Protein AF-B8HNM3-F1 (afdb_monomer)

Organism: Cyanothece sp. (strain PCC 7425 / ATCC 29141) (NCBI:txid395961)

Secondary structure (DSSP, 8-state):
-HHHHHHHHHHHHHHHTS-----PPPPHHHHS-SPPEEP-TT-HHHHHHHHHHHHTT--S-SEEEEEE-SS-TTEEEEEEESSSS--EEEEEEGGGTEEEEEEPPPGGG-

Solvent-accessible surface area (backbone atoms only — not comparable to full-atom values): 6515 Å² total; per-residue (Å²): 115,75,73,60,55,56,53,52,51,50,50,51,55,60,56,66,69,66,76,69,77,79,77,72,83,76,50,70,52,69,43,37,40,78,71,77,41,71,67,42,98,86,41,66,67,41,52,52,54,52,49,41,39,53,76,69,66,57,71,68,58,82,45,44,35,35,24,48,32,73,88,40,93,48,31,30,45,33,40,27,16,66,81,82,76,64,62,33,21,32,43,38,31,62,86,74,63,42,75,45,71,82,39,79,62,65,79,85,71,112

Foldseek 3Di:
DVVVVVVVVVCCVVVVVPPPPPPDDDDPCLQFPDDWAWQDPPDPLSVLQVVLCVVVVPPQFPTWIWTATPPQRQWIWIWGHNPVPDTFIWIARSVVSDIDDRDPDDPVND

Mean predicted aligned error: 9.49 Å

Radius of gyration: 22.32 Å; Cα contacts (8 Å, |Δi|>4): 147; chains: 1; bounding box: 27×28×74 Å

pLDDT: mean 85.9, std 14.16, range [52.75, 98.25]

Nearest PDB structures (foldseek):
  5jrl-assembly3_B-3  TM=4.940E-01  e=7.957E+00  Sphingopyxis alaskensis RB2256
  5jrl-assembly2_D-2  TM=4.899E-01  e=8.985E+00  Sphingopyxis alaskensis RB2256
  4nlm-assembly1_A  TM=4.060E-01  e=9.547E+00  Listeria monocytogenes EGD-e

Structure (mmCIF, N/CA/C/O backbone):
data_AF-B8HNM3-F1
#
_entry.id   AF-B8HNM3-F1
#
loop_
_atom_site.group_PDB
_atom_site.id
_atom_site.type_symbol
_atom_site.label_atom_id
_atom_site.label_alt_id
_atom_site.label_comp_id
_atom_site.label_asym_id
_atom_site.label_ent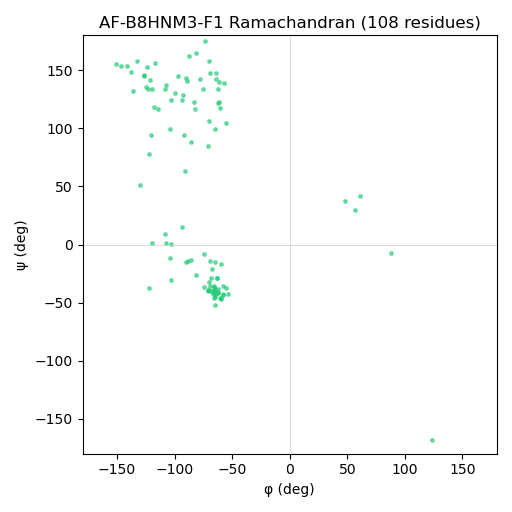ity_id
_atom_site.label_seq_id
_atom_site.pdbx_PDB_ins_code
_atom_site.Cartn_x
_atom_site.Cartn_y
_atom_site.Cartn_z
_atom_site.occupancy
_atom_site.B_iso_or_equiv
_atom_site.auth_seq_id
_atom_site.auth_comp_id
_atom_site.auth_asym_id
_atom_site.auth_atom_id
_atom_site.pdbx_PDB_model_num
ATOM 1 N N . MET A 1 1 ? 16.025 -0.772 -60.683 1.00 61.28 1 MET A N 1
ATOM 2 C CA . MET A 1 1 ? 15.675 0.143 -59.570 1.00 61.28 1 MET A CA 1
ATOM 3 C C . MET A 1 1 ? 14.263 -0.082 -59.013 1.00 61.28 1 MET A C 1
ATOM 5 O O . MET A 1 1 ? 14.167 -0.379 -57.835 1.00 61.28 1 MET A O 1
ATOM 9 N N . ARG A 1 2 ? 13.179 -0.074 -59.812 1.00 58.34 2 ARG A N 1
ATOM 10 C CA . ARG A 1 2 ? 11.794 -0.309 -59.313 1.00 58.34 2 ARG A CA 1
ATOM 11 C C . ARG A 1 2 ? 11.565 -1.627 -58.543 1.00 58.34 2 ARG A C 1
ATOM 13 O O . ARG A 1 2 ? 10.842 -1.624 -57.558 1.00 58.34 2 ARG A O 1
ATOM 20 N N . LYS A 1 3 ? 12.199 -2.735 -58.954 1.00 52.75 3 LYS A N 1
ATOM 21 C CA . LYS A 1 3 ? 12.029 -4.055 -58.306 1.00 52.75 3 LYS A CA 1
ATOM 22 C C . LYS A 1 3 ? 12.627 -4.136 -56.889 1.00 52.75 3 LYS A C 1
ATOM 24 O O . LYS A 1 3 ? 12.101 -4.863 -56.062 1.00 52.75 3 LYS A O 1
ATOM 29 N N . LEU A 1 4 ? 13.679 -3.362 -56.601 1.00 61.22 4 LEU A N 1
ATOM 30 C CA . LEU A 1 4 ? 14.338 -3.318 -55.285 1.00 61.22 4 LEU A CA 1
ATOM 31 C C . LEU A 1 4 ? 13.509 -2.551 -54.244 1.00 61.22 4 LEU A C 1
ATOM 33 O O . LEU A 1 4 ? 13.441 -2.958 -53.092 1.00 61.22 4 LEU A O 1
ATOM 37 N N . VAL A 1 5 ? 12.823 -1.484 -54.665 1.00 65.69 5 VAL A N 1
ATOM 38 C CA . VAL A 1 5 ? 11.982 -0.659 -53.779 1.00 65.69 5 VAL A CA 1
ATOM 39 C C . VAL A 1 5 ? 10.776 -1.447 -53.258 1.00 65.69 5 VAL A C 1
ATOM 41 O O . VAL A 1 5 ? 10.448 -1.363 -52.080 1.00 65.69 5 VAL A O 1
ATOM 44 N N . ILE A 1 6 ? 10.154 -2.269 -54.109 1.00 67.31 6 ILE A N 1
ATOM 45 C CA . ILE A 1 6 ? 8.987 -3.085 -53.737 1.00 67.31 6 ILE A CA 1
ATOM 46 C C . ILE A 1 6 ? 9.363 -4.148 -52.693 1.00 67.31 6 ILE A C 1
ATOM 48 O O . ILE A 1 6 ? 8.615 -4.369 -51.747 1.00 67.31 6 ILE A O 1
ATOM 52 N N . VAL A 1 7 ? 10.543 -4.764 -52.820 1.00 66.88 7 VAL A N 1
ATOM 53 C CA . VAL A 1 7 ? 11.028 -5.775 -51.864 1.00 66.88 7 VAL A CA 1
ATOM 54 C C . VAL A 1 7 ? 11.310 -5.156 -50.493 1.00 66.88 7 VAL A C 1
ATOM 56 O O . VAL A 1 7 ? 10.931 -5.732 -49.479 1.00 66.88 7 VAL A O 1
ATOM 59 N N . ILE A 1 8 ? 11.899 -3.957 -50.448 1.00 64.12 8 ILE A N 1
ATOM 60 C CA . ILE A 1 8 ? 12.161 -3.244 -49.188 1.00 64.12 8 ILE A CA 1
ATOM 61 C C . ILE A 1 8 ? 10.847 -2.872 -48.489 1.00 64.12 8 ILE A C 1
ATOM 63 O O . ILE A 1 8 ? 10.715 -3.088 -47.287 1.00 64.12 8 ILE A O 1
ATOM 67 N N . ILE A 1 9 ? 9.849 -2.386 -49.236 1.00 62.56 9 ILE A N 1
ATOM 68 C CA . ILE A 1 9 ? 8.528 -2.063 -48.678 1.00 62.56 9 ILE A CA 1
ATOM 69 C C . ILE A 1 9 ? 7.858 -3.321 -48.110 1.00 62.56 9 ILE A C 1
ATOM 71 O O . ILE A 1 9 ? 7.319 -3.269 -47.011 1.00 62.56 9 ILE A O 1
ATOM 75 N N . LEU A 1 10 ? 7.936 -4.465 -48.795 1.00 61.41 10 LEU A N 1
ATOM 76 C CA . LEU A 1 10 ? 7.354 -5.717 -48.300 1.00 61.41 10 LEU A CA 1
ATOM 77 C C . LEU A 1 10 ? 8.039 -6.238 -47.032 1.00 61.41 10 LEU A C 1
ATOM 79 O O . LEU A 1 10 ? 7.351 -6.763 -46.166 1.00 61.41 10 LEU A O 1
ATOM 83 N N . ILE A 1 11 ? 9.356 -6.063 -46.888 1.00 62.84 11 ILE A N 1
ATOM 84 C CA . ILE A 1 11 ? 10.088 -6.458 -45.674 1.00 62.84 11 ILE A CA 1
ATOM 85 C C . ILE A 1 11 ? 9.747 -5.532 -44.502 1.00 62.84 11 ILE A C 1
ATOM 87 O O . ILE A 1 11 ? 9.573 -6.014 -43.390 1.00 62.84 11 ILE A O 1
ATOM 91 N N . VAL A 1 12 ? 9.600 -4.225 -44.734 1.00 62.66 12 VAL A N 1
ATOM 92 C CA . VAL A 1 12 ? 9.197 -3.269 -43.686 1.00 62.66 12 VAL A CA 1
ATOM 93 C C . VAL A 1 12 ? 7.740 -3.481 -43.281 1.00 62.66 12 VAL A C 1
ATOM 95 O O . VAL A 1 12 ? 7.431 -3.448 -42.095 1.00 62.66 12 VAL A O 1
ATOM 98 N N . VAL A 1 13 ? 6.851 -3.763 -44.239 1.00 60.75 13 VAL A N 1
ATOM 99 C CA . VAL A 1 13 ? 5.457 -4.115 -43.948 1.00 60.75 13 VAL A CA 1
ATOM 100 C C . VAL A 1 13 ? 5.415 -5.440 -43.188 1.00 60.75 13 VAL A C 1
ATOM 102 O O . VAL A 1 13 ? 4.868 -5.464 -42.098 1.00 60.75 13 VAL A O 1
ATOM 105 N N . ALA A 1 14 ? 6.053 -6.511 -43.671 1.00 59.19 14 ALA A N 1
ATOM 106 C CA . ALA A 1 14 ? 6.073 -7.809 -42.989 1.00 59.19 14 ALA A CA 1
ATOM 107 C C . ALA A 1 14 ? 6.753 -7.758 -41.607 1.00 59.19 14 ALA A C 1
ATOM 109 O O . ALA A 1 14 ? 6.240 -8.345 -40.660 1.00 59.19 14 ALA A O 1
ATOM 110 N N . GLY A 1 15 ? 7.862 -7.029 -41.468 1.00 57.22 15 GLY A N 1
ATOM 111 C CA . GLY A 1 15 ? 8.567 -6.836 -40.199 1.00 57.22 15 GLY A CA 1
ATOM 112 C C . GLY A 1 15 ? 7.801 -5.949 -39.214 1.00 57.22 15 GLY A C 1
ATOM 113 O O . GLY A 1 15 ? 7.838 -6.200 -38.012 1.00 57.22 15 GLY A O 1
ATOM 114 N N . GLY A 1 16 ? 7.041 -4.970 -39.713 1.00 53.97 16 GLY A N 1
ATOM 115 C CA . GLY A 1 16 ? 6.201 -4.081 -38.907 1.00 53.97 16 GLY A CA 1
ATOM 116 C C . GLY A 1 16 ? 5.007 -4.772 -38.240 1.00 53.97 16 GLY A C 1
ATOM 117 O O . GLY A 1 16 ? 4.512 -4.273 -37.235 1.00 53.97 16 GLY A O 1
ATOM 118 N N . TRP A 1 17 ? 4.572 -5.936 -38.737 1.00 58.84 17 TRP A N 1
ATOM 119 C CA . TRP A 1 17 ? 3.494 -6.726 -38.118 1.00 58.84 17 TRP A CA 1
ATOM 120 C C . TRP A 1 17 ? 3.972 -7.681 -37.013 1.00 58.84 17 TRP A C 1
ATOM 122 O O . TRP A 1 17 ? 3.140 -8.214 -36.280 1.00 58.84 17 TRP A O 1
ATOM 132 N N . VAL A 1 18 ? 5.283 -7.925 -36.884 1.00 55.06 18 VAL A N 1
ATOM 133 C CA . VAL A 1 18 ? 5.823 -8.977 -35.996 1.00 55.06 18 VAL A CA 1
ATOM 134 C C . VAL A 1 18 ? 6.073 -8.491 -34.564 1.00 55.06 18 VAL A C 1
ATOM 136 O O . VAL A 1 18 ? 6.157 -9.310 -33.654 1.00 55.06 18 VAL A O 1
ATOM 139 N N . VAL A 1 19 ? 6.084 -7.183 -34.303 1.00 57.72 19 VAL A N 1
ATOM 140 C CA . VAL A 1 19 ? 6.229 -6.655 -32.934 1.00 57.72 19 VAL A CA 1
ATOM 141 C C . VAL A 1 19 ? 4.850 -6.460 -32.293 1.00 57.72 19 VAL A C 1
ATOM 143 O O . VAL A 1 19 ? 4.427 -5.349 -31.987 1.00 57.72 19 VAL A O 1
ATOM 146 N N . ARG A 1 20 ? 4.098 -7.553 -32.108 1.00 58.22 20 ARG A N 1
ATOM 147 C CA . ARG A 1 20 ? 3.074 -7.590 -31.052 1.00 58.22 20 ARG A CA 1
ATOM 148 C C . ARG A 1 20 ? 3.786 -8.019 -29.781 1.00 58.22 20 ARG A C 1
ATOM 150 O O . ARG A 1 20 ? 3.882 -9.208 -29.493 1.00 58.22 20 ARG A O 1
ATOM 157 N N . GLU A 1 21 ? 4.314 -7.033 -29.066 1.00 60.91 21 GLU A N 1
ATOM 158 C CA . GLU A 1 21 ? 4.801 -7.196 -27.701 1.00 60.91 21 GLU A CA 1
ATOM 159 C C . GLU A 1 21 ? 3.643 -7.776 -26.873 1.00 60.91 21 GLU A C 1
ATOM 161 O O . GLU A 1 21 ? 2.650 -7.100 -26.595 1.00 60.91 21 GLU A O 1
ATOM 166 N N . PHE A 1 22 ? 3.706 -9.069 -26.556 1.00 55.66 22 PHE A N 1
ATOM 167 C CA . PHE A 1 22 ? 2.796 -9.685 -25.599 1.00 55.66 22 PHE A CA 1
ATOM 168 C C . PHE A 1 22 ? 3.181 -9.160 -24.216 1.00 55.66 22 PHE A C 1
ATOM 170 O O . PHE A 1 22 ? 3.963 -9.780 -23.498 1.00 55.66 22 PHE A O 1
ATOM 177 N N . SER A 1 23 ? 2.658 -7.995 -23.838 1.00 63.31 23 SER A N 1
ATOM 178 C CA . SER A 1 23 ? 2.709 -7.551 -22.450 1.00 63.31 23 SER A CA 1
ATOM 179 C C . SER A 1 23 ? 1.862 -8.520 -21.632 1.00 63.31 23 SER A C 1
ATOM 181 O O . SER A 1 23 ? 0.634 -8.464 -21.647 1.00 63.31 23 SER A O 1
ATOM 183 N N . ARG A 1 24 ? 2.520 -9.472 -20.969 1.00 72.88 24 ARG A N 1
ATOM 184 C CA . ARG A 1 24 ? 1.881 -10.318 -19.965 1.00 72.88 24 ARG A CA 1
ATOM 185 C C . ARG A 1 24 ? 1.387 -9.402 -18.847 1.00 72.88 24 ARG A C 1
ATOM 187 O O . ARG A 1 24 ? 2.186 -8.663 -18.276 1.00 72.88 24 ARG A O 1
ATOM 194 N N . GLU A 1 25 ? 0.091 -9.439 -18.552 1.00 79.62 25 GLU A N 1
ATOM 195 C CA . GLU A 1 25 ? -0.443 -8.770 -17.366 1.00 79.62 25 GLU A CA 1
ATOM 196 C C . GLU A 1 25 ? 0.185 -9.414 -16.129 1.00 79.62 25 GLU A C 1
ATOM 198 O O . GLU A 1 25 ? 0.125 -10.632 -15.942 1.00 79.62 25 GLU A O 1
ATOM 203 N N . MET A 1 26 ? 0.862 -8.594 -15.329 1.00 87.25 26 MET A N 1
ATOM 204 C CA . MET A 1 26 ? 1.493 -9.035 -14.096 1.00 87.25 26 MET A CA 1
ATOM 205 C C . MET A 1 26 ? 0.419 -9.248 -13.028 1.00 87.25 26 MET A C 1
ATOM 207 O O . MET A 1 26 ? -0.453 -8.402 -12.837 1.00 87.25 26 MET A O 1
ATOM 211 N N . THR A 1 27 ? 0.485 -10.372 -12.320 1.00 93.31 27 THR A N 1
ATOM 212 C CA . THR A 1 27 ? -0.389 -10.638 -11.171 1.00 93.31 27 THR A CA 1
ATOM 213 C C . THR A 1 27 ? -0.036 -9.733 -9.990 1.00 93.31 27 THR A C 1
ATOM 215 O O . THR A 1 27 ? 1.099 -9.273 -9.859 1.00 93.31 27 THR A O 1
ATOM 218 N N . THR A 1 28 ? -0.971 -9.525 -9.062 1.00 94.06 28 THR A N 1
ATOM 219 C CA . THR A 1 28 ? -0.714 -8.732 -7.848 1.00 94.06 28 THR A CA 1
ATOM 220 C C . THR A 1 28 ? 0.442 -9.301 -7.019 1.00 94.06 28 THR A C 1
ATOM 222 O O . THR A 1 28 ? 1.218 -8.544 -6.442 1.00 94.06 28 THR A O 1
ATOM 225 N N . ALA A 1 29 ? 0.591 -10.629 -6.978 1.00 95.50 29 ALA A N 1
ATOM 226 C CA . ALA A 1 29 ? 1.669 -11.304 -6.253 1.00 95.50 29 ALA A CA 1
ATOM 227 C C . ALA A 1 29 ? 3.049 -11.074 -6.888 1.00 95.50 29 ALA A C 1
ATOM 229 O O . ALA A 1 29 ? 4.038 -10.940 -6.169 1.00 95.50 29 ALA A O 1
ATOM 230 N N . GLU A 1 30 ? 3.111 -11.007 -8.219 1.00 95.06 30 GLU A N 1
ATOM 231 C CA . GLU A 1 30 ? 4.325 -10.645 -8.958 1.00 95.06 30 GLU A CA 1
ATOM 232 C C . GLU A 1 30 ? 4.648 -9.150 -8.785 1.00 95.06 30 GLU A C 1
ATOM 234 O O . GLU A 1 30 ? 5.808 -8.798 -8.575 1.00 95.06 30 GLU A O 1
ATOM 239 N N . ALA A 1 31 ? 3.631 -8.279 -8.803 1.00 95.88 31 ALA A N 1
ATOM 240 C CA . ALA A 1 31 ? 3.805 -6.835 -8.640 1.00 95.88 31 ALA A CA 1
ATOM 241 C C . ALA A 1 31 ? 4.249 -6.453 -7.219 1.00 95.88 31 ALA A C 1
ATOM 243 O O . ALA A 1 31 ? 5.120 -5.599 -7.046 1.00 95.88 31 ALA A O 1
ATOM 244 N N . TYR A 1 32 ? 3.684 -7.109 -6.203 1.00 96.81 32 TYR A N 1
ATOM 245 C CA . TYR A 1 32 ? 3.955 -6.876 -4.784 1.00 96.81 32 TYR A CA 1
ATOM 246 C C . TYR A 1 32 ? 4.447 -8.170 -4.119 1.00 96.81 32 TYR A C 1
ATOM 248 O O . TYR A 1 32 ? 3.684 -8.851 -3.411 1.00 96.81 32 TYR A O 1
ATOM 256 N N . PRO A 1 33 ? 5.727 -8.525 -4.325 1.00 95.88 33 PRO A N 1
ATOM 257 C CA . PRO A 1 33 ? 6.295 -9.738 -3.762 1.00 95.88 33 PRO A CA 1
ATOM 258 C C . PRO A 1 33 ? 6.314 -9.690 -2.229 1.00 95.88 33 PRO A C 1
ATOM 260 O O . PRO A 1 33 ? 6.447 -8.634 -1.604 1.00 95.88 33 PRO A O 1
ATOM 263 N N . GLY A 1 34 ? 6.157 -10.863 -1.615 1.00 94.38 34 GLY A N 1
ATOM 264 C CA . GLY A 1 34 ? 6.254 -11.027 -0.167 1.00 94.38 34 GLY A CA 1
ATOM 265 C C . GLY A 1 34 ? 7.695 -10.936 0.365 1.00 94.38 34 GLY A C 1
ATOM 266 O O . GLY A 1 34 ? 8.649 -10.881 -0.413 1.00 94.38 34 GLY A O 1
ATOM 267 N N . PRO A 1 35 ? 7.872 -10.970 1.698 1.00 94.50 35 PRO A N 1
ATOM 268 C CA . PRO A 1 35 ? 6.826 -11.111 2.714 1.00 94.50 35 PRO A CA 1
ATOM 269 C C . PRO A 1 35 ? 6.116 -9.787 3.037 1.00 94.50 35 PRO A C 1
ATOM 271 O O . PRO A 1 35 ? 6.603 -8.701 2.724 1.00 94.50 35 PRO A O 1
ATOM 274 N N . TRP A 1 36 ? 4.963 -9.880 3.705 1.00 95.06 36 TRP A N 1
ATOM 275 C CA . TRP A 1 36 ? 4.338 -8.717 4.338 1.00 95.06 36 TRP A CA 1
ATOM 276 C C . TRP A 1 36 ? 5.257 -8.146 5.423 1.00 95.06 36 TRP A C 1
ATOM 278 O O . TRP A 1 36 ? 5.781 -8.889 6.253 1.00 95.06 36 TRP A O 1
ATOM 288 N N . LYS A 1 37 ? 5.428 -6.824 5.427 1.00 95.25 37 LYS A N 1
ATOM 289 C CA . LYS A 1 37 ? 6.081 -6.095 6.513 1.00 95.25 37 LYS A CA 1
ATOM 290 C C . LYS A 1 37 ? 5.032 -5.478 7.422 1.00 95.25 37 LYS A C 1
ATOM 292 O O . LYS A 1 37 ? 4.130 -4.795 6.942 1.00 95.25 37 LYS A O 1
ATOM 297 N N . GLU A 1 38 ? 5.170 -5.698 8.720 1.00 92.75 38 GLU A N 1
ATOM 298 C CA . GLU A 1 38 ? 4.305 -5.085 9.726 1.00 92.75 38 GLU A CA 1
ATOM 299 C C . GLU A 1 38 ? 4.716 -3.632 9.980 1.00 92.75 38 GLU A C 1
ATOM 301 O O . GLU A 1 38 ? 5.904 -3.302 10.000 1.00 92.75 38 GLU A O 1
ATOM 306 N N . SER A 1 39 ? 3.737 -2.753 10.200 1.00 86.69 39 SER A N 1
ATOM 307 C CA . SER A 1 39 ? 4.007 -1.368 10.581 1.00 86.69 39 SER A CA 1
ATOM 308 C C . SER A 1 39 ? 4.781 -1.318 11.906 1.00 86.69 39 SER A C 1
ATOM 310 O O . SER A 1 39 ? 4.255 -1.721 12.945 1.00 86.69 39 SER A O 1
ATOM 312 N N . SER A 1 40 ? 6.005 -0.785 11.891 1.00 81.75 40 SER A N 1
ATOM 313 C CA . SER A 1 40 ? 6.823 -0.544 13.088 1.00 81.75 40 SER A CA 1
ATOM 314 C C . SER A 1 40 ? 7.145 0.940 13.235 1.00 81.75 40 SER A C 1
ATOM 316 O O . SER A 1 40 ? 7.596 1.587 12.293 1.00 81.75 40 SER A O 1
ATOM 318 N N . HIS A 1 41 ? 6.982 1.486 14.444 1.00 72.94 41 HIS A N 1
ATOM 319 C CA . HIS A 1 41 ? 7.257 2.899 14.737 1.00 72.94 41 HIS A CA 1
ATOM 320 C C . HIS A 1 41 ? 8.709 3.332 14.477 1.00 72.94 41 HIS A C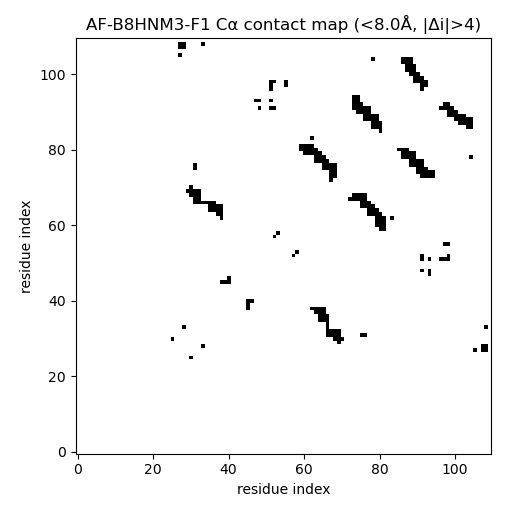 1
ATOM 322 O O . HIS A 1 41 ? 8.974 4.529 14.400 1.00 72.94 41 HIS A O 1
ATOM 328 N N . GLN A 1 42 ? 9.636 2.383 14.361 1.00 77.06 42 GLN A N 1
ATOM 329 C CA . GLN A 1 42 ? 11.065 2.646 14.191 1.00 77.06 42 GLN A CA 1
ATOM 330 C C . GLN A 1 42 ? 11.479 2.761 12.716 1.00 77.06 42 GLN A C 1
ATOM 332 O O . GLN A 1 42 ? 12.563 3.260 12.429 1.00 77.06 42 GLN A O 1
ATOM 337 N N . GLU A 1 43 ? 10.638 2.327 11.772 1.00 87.56 43 GLU A N 1
ATOM 338 C CA . GLU A 1 43 ? 10.969 2.344 10.346 1.00 87.56 43 GLU A CA 1
ATOM 339 C C . GLU A 1 43 ? 10.477 3.638 9.677 1.00 87.56 43 GLU A C 1
ATOM 341 O O . GLU A 1 43 ? 9.300 4.002 9.775 1.00 87.56 43 GLU A O 1
ATOM 346 N N . SER A 1 44 ? 11.365 4.326 8.951 1.00 89.12 44 SER A N 1
ATOM 347 C CA . SER A 1 44 ? 11.027 5.559 8.222 1.00 89.12 44 SER A CA 1
ATOM 348 C C . SER A 1 44 ? 9.897 5.335 7.215 1.00 89.12 44 SER A C 1
ATOM 350 O O . SER A 1 44 ? 8.942 6.109 7.205 1.00 89.12 44 SER A O 1
ATOM 352 N N . THR A 1 45 ? 9.927 4.219 6.478 1.00 92.31 45 THR A N 1
ATOM 353 C CA . THR A 1 45 ? 8.872 3.804 5.537 1.00 92.31 45 THR A CA 1
ATOM 354 C C . THR A 1 45 ? 7.495 3.759 6.203 1.00 92.31 45 THR A C 1
ATOM 356 O O . THR A 1 45 ? 6.512 4.247 5.651 1.00 92.31 45 THR A O 1
ATOM 359 N N . THR A 1 46 ? 7.416 3.224 7.428 1.00 92.94 46 THR A N 1
ATOM 360 C CA . THR A 1 46 ? 6.157 3.157 8.189 1.00 92.94 46 THR A CA 1
ATOM 361 C C . THR A 1 46 ? 5.658 4.568 8.537 1.00 92.94 46 THR A C 1
ATOM 363 O O . THR A 1 46 ? 4.462 4.869 8.497 1.00 92.94 46 THR A O 1
ATOM 366 N N . THR A 1 47 ? 6.567 5.482 8.872 1.00 92.50 47 THR A N 1
ATOM 367 C CA . THR A 1 47 ? 6.191 6.874 9.141 1.00 92.50 47 THR A CA 1
ATOM 368 C C . THR A 1 47 ? 5.685 7.574 7.879 1.00 92.50 47 THR A C 1
ATOM 370 O O . THR A 1 47 ? 4.655 8.244 7.937 1.00 92.50 47 THR A O 1
ATOM 373 N N . GLU A 1 48 ? 6.343 7.379 6.738 1.00 95.31 48 GLU A N 1
ATOM 374 C CA . GLU A 1 48 ? 5.958 7.981 5.457 1.00 95.31 48 GLU A CA 1
ATOM 375 C C . GLU A 1 48 ? 4.602 7.466 4.955 1.00 95.31 48 GLU A C 1
ATOM 377 O O . GLU A 1 48 ? 3.734 8.271 4.614 1.00 95.31 48 GLU A O 1
ATOM 382 N N . ILE A 1 49 ? 4.372 6.148 4.997 1.00 95.94 49 ILE A N 1
ATOM 383 C CA . ILE A 1 49 ? 3.083 5.537 4.635 1.00 95.94 49 ILE A CA 1
ATOM 384 C C . ILE A 1 49 ? 1.966 6.075 5.534 1.00 95.94 49 ILE A C 1
ATOM 386 O O . ILE A 1 49 ? 0.921 6.498 5.038 1.00 95.94 49 ILE A O 1
ATOM 390 N N . ARG A 1 50 ? 2.188 6.117 6.854 1.00 93.81 50 ARG A N 1
ATOM 391 C CA . ARG A 1 50 ? 1.208 6.661 7.807 1.00 93.81 50 ARG A CA 1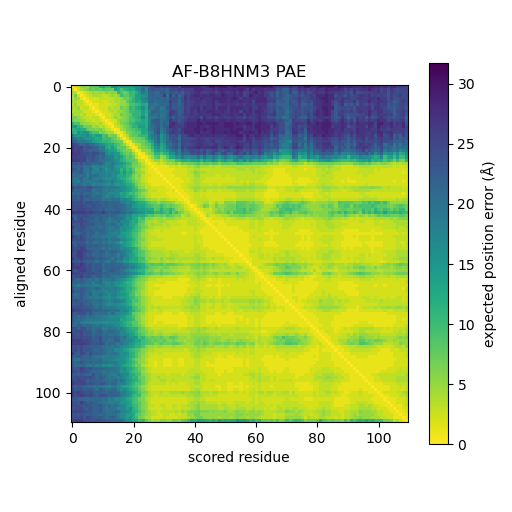
ATOM 392 C C . ARG A 1 50 ? 0.867 8.114 7.487 1.00 93.81 50 ARG A C 1
ATOM 394 O O . ARG A 1 50 ? -0.305 8.481 7.523 1.00 93.81 50 ARG A O 1
ATOM 401 N N . ASN A 1 51 ? 1.871 8.930 7.179 1.00 93.81 51 ASN A N 1
ATOM 402 C CA . ASN A 1 51 ? 1.666 10.337 6.853 1.00 93.81 51 ASN A CA 1
ATOM 403 C C . ASN A 1 51 ? 0.864 10.489 5.554 1.00 93.81 51 ASN A C 1
ATOM 405 O O . ASN A 1 51 ? -0.105 11.245 5.542 1.00 93.81 51 ASN A O 1
ATOM 409 N N . ALA A 1 52 ? 1.189 9.725 4.505 1.00 96.00 52 ALA A N 1
ATOM 410 C CA . ALA A 1 52 ? 0.444 9.737 3.244 1.00 96.00 52 ALA A CA 1
ATOM 411 C C . ALA A 1 52 ? -1.032 9.343 3.436 1.00 96.00 52 ALA A C 1
ATOM 413 O O . ALA A 1 52 ? -1.928 10.040 2.960 1.00 96.00 52 ALA A O 1
ATOM 414 N N . LEU A 1 53 ? -1.298 8.275 4.197 1.00 95.38 53 LEU A N 1
ATOM 415 C CA . LEU A 1 53 ? -2.657 7.838 4.537 1.00 95.38 53 LEU A CA 1
ATOM 416 C C . LEU A 1 53 ? -3.425 8.917 5.314 1.00 95.38 53 LEU A C 1
ATOM 418 O O . LEU A 1 53 ? -4.566 9.231 4.974 1.00 95.38 53 LEU A O 1
ATOM 422 N N . ALA A 1 54 ? -2.791 9.523 6.321 1.00 93.56 54 ALA A N 1
ATOM 423 C CA . ALA A 1 54 ? -3.390 10.601 7.105 1.00 93.56 54 ALA A CA 1
ATOM 424 C C . ALA A 1 54 ? -3.662 11.852 6.254 1.00 93.56 54 ALA A C 1
ATOM 426 O O . ALA A 1 54 ? -4.739 12.437 6.347 1.00 93.56 54 ALA A O 1
ATOM 427 N N . GLY A 1 55 ? -2.721 12.227 5.383 1.00 94.19 55 GLY A N 1
ATOM 428 C CA . GLY A 1 55 ? -2.844 13.371 4.480 1.00 94.19 55 GLY A CA 1
ATOM 429 C C . GLY A 1 55 ? -3.985 13.231 3.473 1.00 94.19 55 GLY A C 1
ATOM 430 O O . GLY A 1 55 ? -4.591 14.228 3.095 1.00 94.19 55 GLY A O 1
ATOM 431 N N . GLN A 1 56 ? -4.330 11.997 3.097 1.00 95.25 56 GLN A N 1
ATOM 432 C CA . GLN A 1 56 ? -5.475 11.683 2.236 1.00 95.25 56 GLN A CA 1
ATOM 433 C C . GLN A 1 56 ? -6.753 11.348 3.029 1.00 95.25 56 GLN A C 1
ATOM 435 O O . GLN A 1 56 ? -7.716 10.829 2.470 1.00 95.25 56 GLN A O 1
ATOM 440 N N . ASN A 1 57 ? -6.794 11.659 4.331 1.00 93.12 57 ASN A N 1
ATOM 441 C CA . ASN A 1 57 ? -7.935 11.418 5.220 1.00 93.12 57 ASN A CA 1
ATOM 442 C C . ASN A 1 57 ? -8.398 9.949 5.277 1.00 93.12 57 ASN A C 1
ATOM 444 O O . ASN A 1 57 ? -9.576 9.677 5.531 1.00 93.12 57 ASN A O 1
ATOM 448 N N . VAL A 1 58 ? -7.490 8.986 5.087 1.00 92.94 58 VAL A N 1
ATOM 449 C CA . VAL A 1 58 ? -7.809 7.566 5.266 1.00 92.94 58 VAL A CA 1
ATOM 450 C C . VAL A 1 58 ? -8.016 7.291 6.754 1.00 92.94 58 VAL A C 1
ATOM 452 O O . VAL A 1 58 ? -7.080 7.270 7.552 1.00 92.94 58 VAL A O 1
ATOM 455 N N . ARG A 1 59 ? -9.277 7.094 7.140 1.00 87.44 59 ARG A N 1
ATOM 456 C CA . ARG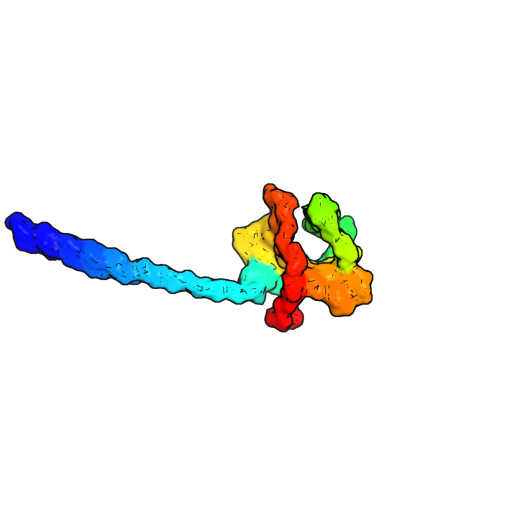 A 1 59 ? -9.676 6.784 8.519 1.00 87.44 59 ARG A CA 1
ATOM 457 C C . ARG A 1 59 ? -9.634 5.279 8.774 1.00 87.44 59 ARG A C 1
ATOM 459 O O . ARG A 1 59 ? -9.706 4.482 7.842 1.00 87.44 59 ARG A O 1
ATOM 466 N N . ASN A 1 60 ? -9.617 4.894 10.052 1.00 87.06 60 ASN A N 1
ATOM 467 C CA . ASN A 1 60 ? -9.747 3.496 10.488 1.00 87.06 60 ASN A CA 1
ATOM 468 C C . ASN A 1 60 ? -8.623 2.588 9.947 1.00 87.06 60 ASN A C 1
ATOM 470 O O . ASN A 1 60 ? -8.867 1.467 9.515 1.00 87.06 60 ASN A O 1
ATOM 474 N N . CYS A 1 61 ? -7.395 3.106 9.966 1.00 88.12 61 CYS A N 1
ATOM 475 C CA . CYS A 1 61 ? -6.193 2.470 9.425 1.00 88.12 61 CYS A CA 1
ATOM 476 C C . CYS A 1 61 ? -5.082 2.503 10.493 1.00 88.12 61 CYS A C 1
ATOM 478 O O . CYS A 1 61 ? -3.997 3.037 10.280 1.00 88.12 61 CYS A O 1
ATOM 480 N N . SER 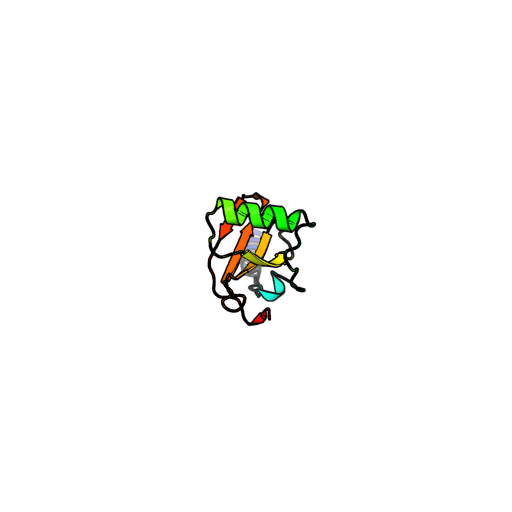A 1 62 ? -5.412 2.044 11.707 1.00 80.25 62 SER A N 1
ATOM 481 C CA . SER A 1 62 ? -4.535 2.128 12.887 1.00 80.25 62 SER A CA 1
ATOM 482 C C . SER A 1 62 ? -3.482 1.023 12.924 1.00 80.25 62 SER A C 1
ATOM 484 O O . SER A 1 62 ? -2.421 1.216 13.515 1.00 80.25 62 SER A O 1
ATOM 486 N N . ARG A 1 63 ? -3.761 -0.118 12.286 1.00 88.94 63 ARG A N 1
ATOM 487 C CA . ARG A 1 63 ? -2.823 -1.223 12.076 1.00 88.94 63 ARG A CA 1
ATOM 488 C C . ARG A 1 63 ? -2.750 -1.526 10.595 1.00 88.94 63 ARG A C 1
ATOM 490 O O . ARG A 1 63 ? -3.785 -1.582 9.925 1.00 88.94 63 ARG A O 1
ATOM 497 N N . TYR A 1 64 ? -1.543 -1.723 10.087 1.00 94.56 64 TYR A N 1
ATOM 498 C CA . TYR A 1 64 ? -1.362 -2.068 8.692 1.00 94.56 64 TYR A CA 1
ATOM 499 C C . TYR A 1 64 ? -0.110 -2.904 8.464 1.00 94.56 64 TYR A C 1
ATOM 501 O O . TYR A 1 64 ? 0.862 -2.836 9.215 1.00 94.56 64 TYR A O 1
ATOM 509 N N . LYS A 1 65 ? -0.148 -3.655 7.371 1.00 95.44 65 LYS A N 1
ATOM 510 C CA . LYS A 1 65 ? 0.981 -4.375 6.799 1.00 95.44 65 LYS A CA 1
ATOM 511 C C . LYS A 1 65 ? 1.161 -3.929 5.357 1.00 95.44 65 LYS A C 1
ATOM 513 O O . LYS A 1 65 ? 0.201 -3.496 4.716 1.00 95.44 65 LYS A O 1
ATOM 518 N N . TYR A 1 66 ? 2.378 -4.000 4.843 1.00 96.88 66 TYR A N 1
ATOM 519 C CA . TYR A 1 66 ? 2.668 -3.501 3.507 1.00 96.88 66 TYR A CA 1
ATOM 520 C C . TYR A 1 66 ? 3.652 -4.383 2.733 1.00 96.88 66 TYR A C 1
ATOM 522 O O . TYR A 1 66 ? 4.472 -5.096 3.313 1.00 96.88 66 TYR A O 1
ATOM 530 N N . ARG A 1 67 ? 3.556 -4.328 1.404 1.00 97.12 67 ARG A N 1
ATOM 531 C CA . ARG A 1 67 ? 4.515 -4.883 0.443 1.00 97.12 67 ARG A CA 1
ATOM 532 C C . ARG A 1 67 ? 4.932 -3.786 -0.519 1.00 97.12 67 ARG A C 1
ATOM 534 O O . ARG A 1 67 ? 4.148 -2.898 -0.844 1.00 97.12 67 ARG A O 1
ATOM 541 N N . LYS A 1 68 ? 6.183 -3.835 -0.950 1.00 97.56 68 LYS A N 1
ATOM 542 C CA . LYS A 1 68 ? 6.747 -2.867 -1.889 1.00 97.56 68 LYS A CA 1
ATOM 543 C C . LYS A 1 68 ? 6.530 -3.364 -3.316 1.00 97.56 68 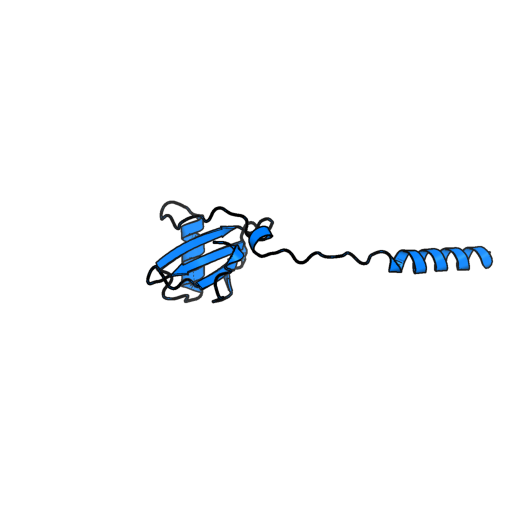LYS A C 1
ATOM 545 O O . LYS A 1 68 ? 6.632 -4.566 -3.544 1.00 97.56 68 LYS A O 1
ATOM 550 N N . HIS A 1 69 ? 6.252 -2.461 -4.251 1.00 97.56 69 HIS A N 1
ATOM 551 C CA . HIS A 1 69 ? 6.210 -2.821 -5.665 1.00 97.56 69 HIS A CA 1
ATOM 552 C C . HIS A 1 69 ? 7.599 -3.272 -6.148 1.00 97.56 69 HIS A C 1
ATOM 554 O O . HIS A 1 69 ? 8.611 -2.694 -5.738 1.00 97.56 69 HIS A O 1
ATOM 560 N N . PHE A 1 70 ? 7.664 -4.278 -7.022 1.00 96.31 70 PHE A N 1
ATOM 561 C CA . PHE A 1 70 ? 8.933 -4.887 -7.442 1.00 96.31 70 PHE A CA 1
ATOM 562 C C . PHE A 1 70 ? 9.872 -3.897 -8.163 1.00 96.31 70 PHE A C 1
ATOM 564 O O . PHE A 1 70 ? 11.073 -3.915 -7.909 1.00 96.31 70 PHE A O 1
ATOM 571 N N . ASP A 1 71 ? 9.322 -3.001 -8.994 1.00 96.25 71 ASP A N 1
ATOM 572 C CA . ASP A 1 71 ? 10.087 -2.045 -9.823 1.00 96.25 71 ASP A CA 1
ATOM 573 C C . ASP A 1 71 ? 9.778 -0.563 -9.532 1.00 96.25 71 ASP A C 1
ATOM 575 O O . ASP A 1 71 ? 10.316 0.356 -10.147 1.00 96.25 71 ASP A O 1
ATOM 579 N N . HIS A 1 72 ? 8.900 -0.282 -8.564 1.00 95.94 72 HIS A N 1
ATOM 580 C CA . HIS A 1 72 ? 8.504 1.092 -8.237 1.00 95.94 72 HIS A CA 1
ATOM 581 C C . HIS A 1 72 ? 8.860 1.385 -6.782 1.00 95.94 72 HIS A C 1
ATOM 583 O O . HIS A 1 72 ? 8.101 1.063 -5.867 1.00 95.94 72 HIS A O 1
ATOM 589 N N . PRO A 1 73 ? 10.038 1.984 -6.519 1.00 93.19 73 PRO A N 1
ATOM 590 C CA . PRO A 1 73 ? 10.614 1.982 -5.184 1.00 93.19 73 PRO A CA 1
ATOM 591 C C . PRO A 1 73 ? 9.860 2.832 -4.157 1.00 93.19 73 PRO A C 1
ATOM 593 O O . PRO A 1 73 ? 10.122 2.690 -2.964 1.00 93.19 73 PRO A O 1
ATOM 596 N N . SER A 1 74 ? 8.953 3.693 -4.613 1.00 96.62 74 SER A N 1
ATOM 597 C CA . SER A 1 74 ? 8.104 4.549 -3.783 1.00 96.62 74 SER A CA 1
ATOM 598 C C . SER A 1 74 ? 6.641 4.102 -3.775 1.00 96.62 74 SER A C 1
ATOM 600 O O . SER A 1 74 ? 5.797 4.841 -3.273 1.00 96.62 74 SER A O 1
ATOM 602 N N . GLU A 1 75 ? 6.332 2.936 -4.343 1.00 98.25 75 GLU A N 1
ATOM 603 C CA . GLU A 1 75 ? 4.983 2.388 -4.406 1.00 98.25 75 GLU A CA 1
ATOM 604 C C . GLU A 1 75 ? 4.830 1.189 -3.470 1.00 98.25 75 GLU A C 1
ATOM 606 O O . GLU A 1 75 ? 5.665 0.279 -3.430 1.00 98.25 75 GLU A O 1
ATOM 611 N N . TYR A 1 76 ? 3.735 1.198 -2.717 1.00 98.12 76 TYR A N 1
ATOM 612 C CA . TYR A 1 76 ? 3.453 0.207 -1.696 1.00 98.12 76 TYR A CA 1
ATOM 613 C C . TYR A 1 76 ? 2.000 -0.237 -1.766 1.00 98.12 76 TYR A C 1
ATOM 615 O O . TYR A 1 76 ? 1.091 0.594 -1.767 1.00 98.12 76 TYR A O 1
ATOM 623 N N . LEU A 1 77 ? 1.785 -1.549 -1.738 1.00 98.06 77 LEU A N 1
ATOM 624 C CA . LEU A 1 77 ? 0.495 -2.128 -1.405 1.00 98.06 77 LEU A CA 1
ATOM 625 C C . LEU A 1 77 ? 0.383 -2.185 0.116 1.00 98.06 77 LEU A C 1
ATOM 627 O O . LEU A 1 77 ? 1.211 -2.799 0.786 1.00 98.06 77 LEU A O 1
ATOM 631 N N . VAL A 1 78 ? -0.647 -1.552 0.659 1.00 97.38 78 VAL A N 1
ATOM 632 C CA . VAL A 1 78 ? -0.903 -1.459 2.094 1.00 97.38 78 VAL A CA 1
ATOM 633 C C . VAL A 1 78 ? -2.227 -2.134 2.396 1.00 97.38 78 VAL A C 1
ATOM 635 O O . VAL A 1 78 ? -3.274 -1.697 1.927 1.00 97.38 78 VAL A O 1
ATOM 638 N N . HIS A 1 79 ? -2.195 -3.179 3.213 1.00 96.50 79 HIS A N 1
ATOM 639 C CA . HIS A 1 79 ? -3.391 -3.727 3.836 1.00 96.50 79 HIS A CA 1
ATOM 640 C C . HIS A 1 79 ? -3.539 -3.078 5.203 1.00 96.50 79 HIS A C 1
ATOM 642 O O . HIS A 1 79 ? -2.623 -3.161 6.017 1.00 96.50 79 HIS A O 1
ATOM 648 N N . CYS A 1 80 ? -4.680 -2.453 5.479 1.00 93.62 80 CYS A N 1
ATOM 649 C CA . CYS A 1 80 ? -4.956 -1.922 6.806 1.00 93.62 80 CYS A CA 1
ATOM 650 C C . CYS A 1 80 ? -6.331 -2.273 7.341 1.00 93.62 80 CYS A C 1
ATOM 652 O O . CYS A 1 80 ? -7.261 -2.595 6.601 1.00 93.62 80 CYS A O 1
ATOM 654 N N . THR A 1 81 ? -6.423 -2.218 8.662 1.00 92.25 81 THR A N 1
ATOM 655 C CA . THR A 1 81 ? -7.593 -2.608 9.433 1.00 92.25 81 THR A CA 1
ATOM 656 C C . THR A 1 81 ? -7.718 -1.724 10.677 1.00 92.25 81 THR A C 1
ATOM 658 O O . THR A 1 81 ? -6.730 -1.177 11.179 1.00 92.25 81 THR A O 1
ATOM 66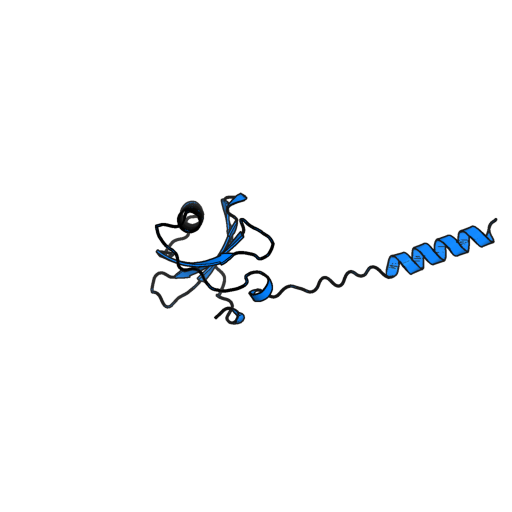1 N N . ALA A 1 82 ? -8.946 -1.577 11.172 1.00 89.31 82 ALA A N 1
ATOM 662 C CA . ALA A 1 82 ? -9.227 -0.945 12.462 1.00 89.31 82 ALA A CA 1
ATOM 663 C C . ALA A 1 82 ? -9.553 -1.958 13.563 1.00 89.31 82 ALA A C 1
ATOM 665 O O . ALA A 1 82 ? -9.273 -1.693 14.729 1.00 89.31 82 ALA A O 1
ATOM 666 N N . ASP A 1 83 ? -10.141 -3.095 13.198 1.00 88.69 83 ASP A N 1
ATOM 667 C CA . ASP A 1 83 ? -10.633 -4.138 14.103 1.00 88.69 83 ASP A CA 1
ATOM 668 C C . ASP A 1 83 ? -9.714 -5.372 14.149 1.00 88.69 83 ASP A C 1
ATOM 670 O O . ASP A 1 83 ? -9.850 -6.210 15.035 1.00 88.69 83 ASP A O 1
ATOM 674 N N . GLY A 1 84 ? -8.744 -5.473 13.237 1.00 85.44 84 GLY A N 1
ATOM 675 C CA . GLY A 1 84 ? -7.854 -6.626 13.106 1.00 85.44 84 GLY A CA 1
ATOM 676 C C . GLY A 1 84 ? -8.397 -7.736 12.202 1.00 85.44 84 GLY A C 1
ATOM 677 O O . GLY A 1 84 ? -7.660 -8.675 11.911 1.00 85.44 84 GLY A O 1
ATOM 678 N N . SER A 1 85 ? -9.645 -7.637 11.739 1.00 85.62 85 SER A N 1
ATOM 679 C CA . SER A 1 85 ? -10.331 -8.679 10.962 1.00 85.62 85 SER A CA 1
ATOM 680 C C . SER A 1 85 ? -10.812 -8.183 9.598 1.00 85.62 85 SER A C 1
ATOM 682 O O . SER A 1 85 ? -10.705 -8.902 8.607 1.00 85.62 85 SER A O 1
ATOM 684 N N . SER A 1 86 ? -11.281 -6.941 9.515 1.00 90.50 86 SER A N 1
ATOM 685 C CA . SER A 1 86 ? -11.747 -6.299 8.290 1.00 90.50 86 SER A CA 1
ATOM 686 C C . SER A 1 86 ? -10.593 -5.554 7.627 1.00 90.50 86 SER A C 1
ATOM 688 O O . SER A 1 86 ? -10.294 -4.403 7.968 1.00 90.50 86 SER A O 1
ATOM 690 N N . TRP A 1 87 ? -9.923 -6.215 6.687 1.00 93.19 87 TRP A N 1
ATOM 691 C CA . TRP A 1 87 ? -8.807 -5.636 5.942 1.00 93.19 87 TRP A CA 1
ATOM 692 C C . TRP A 1 87 ? -9.284 -4.923 4.677 1.00 93.19 87 TRP A C 1
ATOM 694 O O . TRP A 1 87 ? -10.180 -5.388 3.975 1.00 93.19 87 TRP A O 1
ATOM 704 N N . ARG A 1 88 ? -8.661 -3.784 4.372 1.00 95.69 88 ARG A N 1
ATOM 705 C CA . ARG A 1 88 ? -8.802 -3.069 3.099 1.00 95.69 88 ARG A CA 1
ATOM 706 C C . ARG A 1 88 ? -7.429 -2.824 2.509 1.00 95.69 88 ARG A C 1
ATOM 708 O O . ARG A 1 88 ? -6.483 -2.563 3.252 1.00 95.69 88 ARG A O 1
ATOM 715 N N . ALA A 1 89 ? -7.346 -2.869 1.190 1.00 96.69 89 ALA A N 1
ATOM 716 C CA . ALA A 1 89 ? -6.125 -2.597 0.460 1.00 96.69 89 ALA A CA 1
ATOM 717 C C . ALA A 1 89 ? -6.090 -1.149 -0.046 1.00 96.69 89 ALA A C 1
ATOM 719 O O . ALA A 1 89 ? -7.113 -0.578 -0.431 1.00 96.69 89 ALA A O 1
ATOM 720 N N . TYR A 1 90 ? -4.897 -0.569 -0.063 1.00 97.75 90 TYR A N 1
ATOM 721 C CA . TYR A 1 90 ? -4.595 0.728 -0.651 1.00 97.75 90 TYR A CA 1
ATOM 722 C C . TYR A 1 90 ? -3.273 0.640 -1.398 1.00 97.75 90 TYR A C 1
ATOM 724 O O . TYR A 1 90 ? -2.367 -0.072 -0.971 1.00 97.75 90 TYR A O 1
ATOM 732 N N . ILE A 1 91 ? -3.138 1.413 -2.468 1.00 98.00 91 ILE A N 1
ATOM 733 C CA . ILE A 1 91 ? -1.847 1.635 -3.117 1.00 98.00 91 ILE A CA 1
ATOM 734 C C . ILE A 1 91 ? -1.366 3.024 -2.707 1.00 98.00 91 ILE A C 1
ATOM 736 O O . ILE A 1 91 ? -2.077 4.015 -2.890 1.00 98.00 91 ILE A O 1
ATOM 740 N N . VAL A 1 92 ? -0.171 3.093 -2.132 1.00 98.19 92 VAL A N 1
ATOM 741 C CA . VAL A 1 92 ? 0.445 4.318 -1.620 1.00 98.19 92 VAL A CA 1
ATOM 742 C C . VAL A 1 92 ? 1.679 4.636 -2.454 1.00 98.19 92 VAL A C 1
ATOM 744 O O . VAL A 1 92 ? 2.645 3.877 -2.449 1.00 98.19 92 VAL A O 1
ATOM 747 N N . LEU A 1 93 ? 1.652 5.771 -3.154 1.00 97.88 93 LEU A N 1
ATOM 748 C CA . LEU A 1 93 ? 2.773 6.301 -3.928 1.00 97.88 93 LEU A CA 1
ATOM 749 C C . LEU A 1 93 ? 3.387 7.460 -3.146 1.00 97.88 93 LEU A C 1
ATOM 751 O O . LEU A 1 93 ? 2.883 8.585 -3.188 1.00 97.88 93 LEU A O 1
ATOM 755 N N . LEU A 1 94 ? 4.485 7.194 -2.442 1.00 97.19 94 LEU A N 1
ATOM 756 C CA . LEU A 1 94 ? 5.142 8.174 -1.576 1.00 97.19 94 LEU A CA 1
ATOM 757 C C . LEU A 1 94 ? 5.739 9.345 -2.365 1.00 97.19 94 LEU A C 1
ATOM 759 O O . LEU A 1 94 ? 5.630 10.485 -1.927 1.00 97.19 94 LEU A O 1
ATOM 763 N N . SER A 1 95 ? 6.289 9.090 -3.557 1.00 96.06 95 SER A N 1
ATOM 764 C CA . SER A 1 95 ? 6.894 10.125 -4.412 1.00 96.06 95 SER A CA 1
ATOM 765 C C . SER A 1 95 ? 5.895 11.181 -4.892 1.00 96.06 95 SER A C 1
ATOM 767 O O . SER A 1 95 ? 6.271 12.328 -5.111 1.00 96.06 95 SER A O 1
ATOM 769 N N . ALA A 1 96 ? 4.622 10.804 -5.033 1.00 95.44 96 ALA A N 1
ATOM 770 C CA . ALA A 1 96 ? 3.537 11.684 -5.463 1.00 95.44 96 ALA A CA 1
ATOM 771 C C . ALA A 1 96 ? 2.574 12.054 -4.322 1.00 95.44 96 ALA A C 1
ATOM 773 O O . ALA A 1 96 ? 1.568 12.719 -4.565 1.00 95.44 96 ALA A O 1
ATOM 774 N N . TYR A 1 97 ? 2.840 11.579 -3.099 1.00 95.12 97 TYR A N 1
ATOM 775 C CA . TYR A 1 97 ? 1.949 11.696 -1.942 1.00 95.12 97 TYR A CA 1
ATOM 776 C C . TYR A 1 97 ? 0.489 11.294 -2.245 1.00 95.12 97 TYR A C 1
ATOM 778 O O . TYR A 1 97 ? -0.477 11.907 -1.775 1.00 95.12 97 TYR A O 1
ATOM 786 N N . LYS A 1 98 ? 0.331 10.258 -3.078 1.00 96.62 98 LYS A N 1
ATOM 787 C CA . LYS A 1 98 ? -0.954 9.796 -3.610 1.00 96.62 98 LYS A CA 1
ATOM 788 C C . LYS A 1 98 ? -1.350 8.477 -2.959 1.00 96.62 98 LYS A C 1
ATOM 790 O O . LYS A 1 98 ? -0.532 7.571 -2.829 1.00 96.62 98 LYS A O 1
ATOM 795 N N . VAL A 1 99 ? -2.628 8.362 -2.608 1.00 97.75 99 VAL A N 1
ATOM 796 C CA . VAL A 1 99 ? -3.232 7.130 -2.092 1.00 97.75 99 VAL A CA 1
ATOM 797 C C . VAL A 1 99 ? -4.402 6.747 -2.989 1.00 97.75 99 VAL A C 1
ATOM 799 O O . VAL A 1 99 ? -5.209 7.598 -3.358 1.00 97.75 99 VAL A O 1
ATOM 802 N N . MET A 1 100 ? -4.479 5.474 -3.361 1.00 97.25 100 MET A N 1
ATOM 803 C CA . MET A 1 100 ? -5.544 4.909 -4.189 1.00 97.25 100 MET A CA 1
ATOM 804 C C . MET A 1 100 ? -6.237 3.776 -3.431 1.00 97.25 100 MET A C 1
ATOM 806 O O . MET A 1 100 ? -5.571 3.006 -2.738 1.00 97.25 100 MET A O 1
ATOM 810 N N . GLY A 1 101 ? -7.559 3.676 -3.565 1.00 95.56 101 GLY A N 1
ATOM 811 C CA . GLY A 1 101 ? -8.405 2.742 -2.818 1.00 95.56 101 GLY A CA 1
ATOM 812 C C . GLY A 1 101 ? -9.523 3.460 -2.044 1.00 95.56 101 GLY A C 1
ATOM 813 O O . GLY A 1 101 ? -9.747 4.652 -2.265 1.00 95.56 101 GLY A O 1
ATOM 814 N N . PRO A 1 102 ? -10.225 2.764 -1.131 1.00 95.69 102 PRO A N 1
ATOM 815 C CA . PRO A 1 102 ? -9.985 1.381 -0.710 1.00 95.69 102 PRO A CA 1
ATOM 816 C C . PRO A 1 102 ? -10.317 0.347 -1.794 1.00 95.69 102 PRO A C 1
ATOM 818 O O . PRO A 1 102 ? -11.266 0.516 -2.554 1.00 95.69 102 PRO A O 1
ATOM 821 N N . TYR A 1 103 ? -9.571 -0.754 -1.796 1.00 95.44 103 TYR A N 1
ATOM 822 C CA . TYR A 1 103 ? -9.818 -1.950 -2.601 1.00 95.44 103 TYR A CA 1
ATOM 823 C C . TYR A 1 103 ? -10.091 -3.163 -1.699 1.00 95.44 103 TYR A C 1
ATOM 825 O O . TYR A 1 103 ? -9.660 -3.172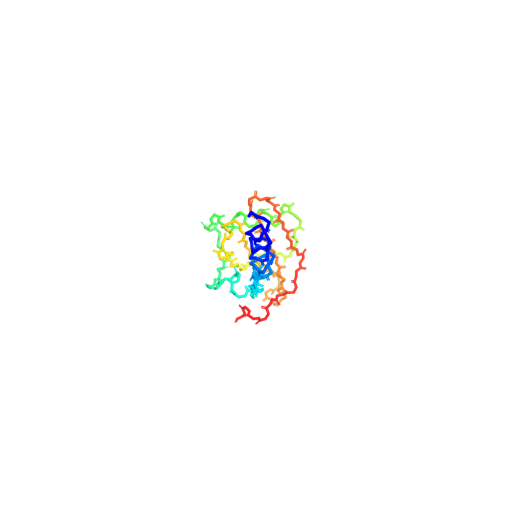 -0.535 1.00 95.44 103 TYR A O 1
ATOM 833 N N . PRO A 1 104 ? -10.787 -4.198 -2.202 1.00 94.44 104 PRO A N 1
ATOM 834 C CA . PRO A 1 104 ? -10.796 -5.494 -1.535 1.00 94.44 104 PRO A CA 1
ATOM 835 C C . PRO A 1 104 ? -9.363 -6.066 -1.475 1.00 94.44 104 PRO A C 1
ATOM 837 O O . PRO A 1 104 ? -8.624 -5.922 -2.451 1.00 94.44 104 PRO A O 1
ATOM 840 N N . PRO A 1 105 ? -8.948 -6.691 -0.356 1.00 93.69 105 PRO A N 1
ATOM 841 C CA . PRO A 1 105 ? -7.702 -7.451 -0.302 1.00 93.69 105 PRO A CA 1
ATOM 842 C C . PRO A 1 105 ? -7.684 -8.556 -1.361 1.00 93.69 105 PRO A C 1
ATOM 844 O O . PRO A 1 105 ? -8.691 -9.233 -1.570 1.00 93.69 105 PRO A O 1
ATOM 847 N N . ASP A 1 106 ? -6.537 -8.748 -2.004 1.00 93.62 106 ASP A N 1
ATOM 848 C CA . ASP A 1 106 ? 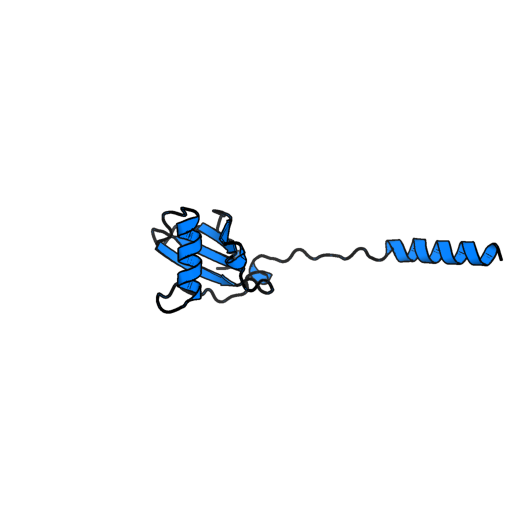-6.342 -9.849 -2.942 1.00 93.62 106 ASP A CA 1
ATOM 849 C C . ASP A 1 106 ? -5.992 -11.130 -2.172 1.00 93.62 106 ASP A C 1
ATOM 851 O O . ASP A 1 106 ? -4.949 -11.205 -1.518 1.00 93.62 106 ASP A O 1
ATOM 855 N N . SER A 1 107 ? -6.860 -12.140 -2.269 1.00 90.06 107 SER A N 1
ATOM 856 C CA . SER A 1 107 ? -6.703 -13.441 -1.606 1.00 90.06 107 SER A CA 1
ATOM 857 C C . SER A 1 107 ? -5.500 -14.250 -2.097 1.00 90.06 107 SER A C 1
ATOM 859 O O . SER A 1 107 ? -5.113 -15.221 -1.458 1.00 90.06 107 SER A O 1
ATOM 861 N N . SER A 1 108 ? -4.904 -13.895 -3.240 1.00 89.50 108 SER A N 1
ATOM 862 C CA . SER A 1 108 ? -3.673 -14.534 -3.723 1.00 89.50 108 SER A CA 1
ATOM 863 C C . SER A 1 108 ? -2.421 -14.109 -2.945 1.00 89.50 108 SER A C 1
ATOM 865 O O . SER A 1 108 ? -1.350 -14.680 -3.151 1.00 89.50 108 SER A O 1
ATOM 867 N N . LEU A 1 109 ? -2.533 -13.109 -2.062 1.00 88.69 109 LEU A N 1
ATOM 868 C CA . LEU A 1 109 ? -1.422 -12.552 -1.283 1.00 88.69 109 LEU A CA 1
ATOM 869 C C . LEU A 1 109 ? -1.382 -13.016 0.179 1.00 88.69 109 LEU A C 1
ATOM 871 O O . LEU A 1 109 ? -0.518 -12.529 0.924 1.00 88.69 109 LEU A O 1
ATOM 875 N N . ASP A 1 110 ? -2.316 -13.867 0.597 1.00 78.56 110 ASP A N 1
ATOM 876 C CA . ASP A 1 110 ? -2.415 -14.372 1.970 1.00 78.56 110 ASP A CA 1
ATOM 877 C C . ASP A 1 110 ? -1.407 -15.490 2.276 1.00 78.56 110 ASP A C 1
ATOM 879 O O . ASP A 1 110 ? -1.145 -16.343 1.397 1.00 78.56 110 ASP A O 1
#

Sequence (110 aa):
MRKLVIVIILIVVAGGWVVREFSREMTTAEAYPGPWKESSHQESTTTEIRNALAGQNVRNCSRYKYRKHFDHPSEYLVHCTADGSSWRAYIVLLSAYKVMGPYPPDSSLD